Protein AF-A0AAE9THK6-F1 (afdb_monomer_lite)

Secondary structure (DSSP, 8-state):
-EE--S----HHHHHHHHHHHHS-TTS--SS-HHHHHHHHHHHHHH-GGGS-EEEEETTTEEEEE---TT----

Foldseek 3Di:
DDWDQDQWDDPVRVVVVVVLLVDDPPDDPDDDCPLNVVQVVQCVPANPQFGWDKDTDGRRTIDIDGDHPPPPDD

Organism: Paenibacillus polymyxa (NCBI:txid1406)

pLDDT: mean 84.63, std 15.62, range [40.81, 97.62]

Radius of gyration: 13.11 Å; chains: 1; bounding box: 23×37×30 Å

Sequence (74 aa):
MVCDNGAGFTADRLALVQAELAASVHEQEVQRIGLRNVNDRLVLLYGTSSALHIESEPGKGTCIQFFIPGGESK

Structure (mmCIF, N/CA/C/O backbone):
data_AF-A0AAE9THK6-F1
#
_entry.id   AF-A0AAE9THK6-F1
#
loop_
_atom_site.group_PDB
_atom_site.id
_atom_site.type_symbol
_atom_site.label_atom_id
_atom_site.label_alt_id
_atom_site.label_comp_id
_atom_site.label_asym_id
_atom_site.label_entity_id
_atom_site.label_seq_id
_atom_site.pdbx_PDB_ins_code
_atom_site.Cartn_x
_atom_site.Cartn_y
_atom_site.Cartn_z
_atom_site.occupancy
_atom_site.B_iso_or_equiv
_atom_site.auth_seq_id
_atom_site.auth_comp_id
_atom_site.auth_asym_id
_atom_site.auth_atom_id
_atom_site.pdbx_PDB_model_num
ATOM 1 N N . MET A 1 1 ? -3.062 9.644 0.438 1.00 90.44 1 MET A N 1
ATOM 2 C CA . MET A 1 1 ? -2.547 8.997 -0.787 1.00 90.44 1 MET A CA 1
ATOM 3 C C . MET A 1 1 ? -1.089 9.379 -0.954 1.00 90.44 1 MET A C 1
ATOM 5 O O . MET A 1 1 ? -0.758 10.533 -0.705 1.00 90.44 1 MET A O 1
ATOM 9 N N . VAL A 1 2 ? -0.239 8.428 -1.327 1.00 94.44 2 VAL A N 1
ATOM 10 C CA . VAL A 1 2 ? 1.189 8.646 -1.603 1.00 94.44 2 VAL A CA 1
ATOM 11 C C . VAL A 1 2 ? 1.498 8.030 -2.961 1.00 94.44 2 VAL A C 1
ATOM 13 O O . VAL A 1 2 ? 1.110 6.890 -3.194 1.00 94.44 2 VAL A O 1
ATOM 16 N N . CYS A 1 3 ? 2.176 8.772 -3.836 1.00 96.31 3 CYS A N 1
ATOM 17 C CA . CYS A 1 3 ? 2.562 8.305 -5.164 1.00 96.31 3 CYS A CA 1
ATOM 18 C C . CYS A 1 3 ? 4.044 8.568 -5.428 1.00 96.31 3 CYS A C 1
ATOM 20 O O . CYS A 1 3 ? 4.576 9.598 -5.008 1.00 96.31 3 CYS A O 1
ATOM 22 N N . ASP A 1 4 ? 4.681 7.659 -6.157 1.00 95.62 4 ASP A N 1
ATOM 23 C CA . ASP A 1 4 ? 6.024 7.814 -6.707 1.00 95.62 4 ASP A CA 1
ATOM 24 C C . ASP A 1 4 ? 5.995 7.822 -8.241 1.00 95.62 4 ASP A C 1
ATOM 26 O O . ASP A 1 4 ? 5.022 7.405 -8.864 1.00 95.62 4 ASP A O 1
ATOM 30 N N . ASN A 1 5 ? 7.079 8.308 -8.842 1.00 96.94 5 ASN A N 1
ATOM 31 C CA . ASN A 1 5 ? 7.327 8.328 -10.285 1.00 96.94 5 ASN A CA 1
ATOM 32 C C . ASN A 1 5 ? 8.401 7.302 -10.695 1.00 96.94 5 ASN A C 1
ATOM 34 O O . ASN A 1 5 ? 9.158 7.528 -11.642 1.00 96.94 5 ASN A O 1
ATOM 38 N N . GLY A 1 6 ? 8.532 6.217 -9.930 1.00 95.56 6 GLY A N 1
ATOM 39 C CA . GLY A 1 6 ? 9.496 5.157 -10.179 1.00 95.56 6 GLY A CA 1
ATOM 40 C C . GLY A 1 6 ? 9.099 4.250 -11.345 1.00 95.56 6 GLY A C 1
ATOM 41 O O . GLY A 1 6 ? 8.227 4.550 -12.156 1.00 95.56 6 GLY A O 1
ATOM 42 N N . ALA A 1 7 ? 9.734 3.081 -11.421 1.00 96.19 7 ALA A N 1
ATOM 43 C CA . ALA A 1 7 ? 9.520 2.136 -12.520 1.00 96.19 7 ALA A CA 1
ATOM 44 C C . ALA A 1 7 ? 8.127 1.474 -12.528 1.00 96.19 7 ALA A C 1
ATOM 46 O O . ALA A 1 7 ? 7.764 0.862 -13.529 1.00 96.19 7 ALA A O 1
ATOM 47 N N . GLY A 1 8 ? 7.365 1.573 -11.435 1.00 95.50 8 GLY A N 1
ATOM 48 C CA . GLY A 1 8 ? 6.097 0.866 -11.266 1.00 95.50 8 GLY A CA 1
ATOM 49 C C . GLY A 1 8 ? 6.232 -0.662 -11.302 1.00 95.50 8 GLY A C 1
ATOM 50 O O . GLY A 1 8 ? 7.332 -1.223 -11.282 1.00 95.50 8 GLY A O 1
ATOM 51 N N . PHE A 1 9 ? 5.095 -1.351 -11.337 1.00 94.44 9 PHE A N 1
ATOM 52 C CA . PHE A 1 9 ? 4.997 -2.807 -11.379 1.00 94.44 9 PHE A CA 1
ATOM 53 C C . PHE A 1 9 ? 4.359 -3.275 -12.680 1.00 94.44 9 PHE A C 1
ATOM 55 O O . PHE A 1 9 ? 3.422 -2.665 -13.183 1.00 94.44 9 PHE A O 1
ATOM 62 N N . THR A 1 10 ? 4.828 -4.413 -13.197 1.00 96.62 10 THR A N 1
ATOM 63 C CA . THR A 1 10 ? 4.082 -5.166 -14.214 1.00 96.62 10 THR A CA 1
ATOM 64 C C . THR A 1 10 ? 2.748 -5.640 -13.646 1.00 96.62 10 THR A C 1
ATOM 66 O O . THR A 1 10 ? 2.615 -5.792 -12.432 1.00 96.62 10 THR A O 1
ATOM 69 N N . ALA A 1 11 ? 1.774 -5.923 -14.515 1.00 94.81 11 ALA A N 1
ATOM 70 C CA . ALA A 1 11 ? 0.470 -6.439 -14.096 1.00 94.81 11 ALA A CA 1
ATOM 71 C C . ALA A 1 11 ? 0.606 -7.699 -13.219 1.00 94.81 11 ALA A C 1
ATOM 73 O O . ALA A 1 11 ? 0.008 -7.768 -12.148 1.00 94.81 11 ALA A O 1
ATOM 74 N N . ASP A 1 12 ? 1.479 -8.635 -13.607 1.00 94.88 12 ASP A N 1
ATOM 75 C CA . ASP A 1 12 ? 1.742 -9.856 -12.834 1.00 94.88 12 ASP A CA 1
ATOM 76 C C . ASP A 1 12 ? 2.350 -9.547 -11.463 1.00 94.88 12 ASP A C 1
ATOM 78 O O . ASP A 1 12 ? 1.954 -10.113 -10.444 1.00 94.88 12 ASP A O 1
ATOM 82 N N . ARG A 1 13 ? 3.305 -8.608 -11.408 1.00 91.88 13 ARG A N 1
ATOM 83 C CA . ARG A 1 13 ? 3.914 -8.201 -10.141 1.00 91.88 13 ARG A CA 1
ATOM 84 C C . ARG A 1 13 ? 2.899 -7.501 -9.245 1.00 91.88 13 ARG A C 1
ATOM 86 O O . ARG A 1 13 ? 2.893 -7.776 -8.049 1.00 91.88 13 ARG A O 1
ATOM 93 N N . LEU A 1 14 ? 2.058 -6.632 -9.800 1.00 93.38 14 LEU A N 1
ATOM 94 C CA . LEU A 1 14 ? 0.998 -5.949 -9.066 1.00 93.38 14 LEU A CA 1
ATOM 95 C C . LEU A 1 14 ? -0.010 -6.953 -8.496 1.00 93.38 14 LEU A C 1
ATOM 97 O O . LEU A 1 14 ? -0.325 -6.872 -7.312 1.00 93.38 14 LEU A O 1
ATOM 101 N N . ALA A 1 15 ? -0.439 -7.938 -9.289 1.00 91.75 15 ALA A N 1
ATOM 102 C CA . ALA A 1 15 ? -1.336 -8.997 -8.832 1.00 91.75 15 ALA A CA 1
ATOM 103 C C . ALA A 1 15 ? -0.726 -9.804 -7.673 1.00 91.75 15 ALA A C 1
ATOM 105 O O . ALA A 1 15 ? -1.398 -10.051 -6.673 1.00 91.75 15 ALA A O 1
ATOM 106 N N . LEU A 1 16 ? 0.568 -10.145 -7.753 1.00 89.12 16 LEU A N 1
ATOM 107 C CA . LEU A 1 16 ? 1.286 -10.801 -6.653 1.00 89.12 16 LEU A CA 1
ATOM 108 C C . LEU A 1 16 ? 1.343 -9.923 -5.394 1.00 89.12 16 LEU A C 1
ATOM 110 O O . LEU A 1 16 ? 1.100 -10.416 -4.298 1.00 89.12 16 LEU A O 1
ATOM 114 N N . VAL A 1 17 ? 1.633 -8.623 -5.530 1.00 88.19 17 VAL A N 1
ATOM 115 C CA . VAL A 1 17 ? 1.631 -7.674 -4.398 1.00 88.19 17 VAL A CA 1
ATOM 116 C C . VAL A 1 17 ? 0.249 -7.611 -3.742 1.00 88.19 17 VAL A C 1
ATOM 118 O O . VAL A 1 17 ? 0.148 -7.669 -2.519 1.00 88.19 17 VAL A O 1
ATOM 121 N N . GLN A 1 18 ? -0.813 -7.499 -4.537 1.00 89.31 18 GLN A N 1
ATOM 122 C CA . GLN A 1 18 ? -2.184 -7.423 -4.031 1.00 89.31 18 GLN A CA 1
ATOM 123 C C . GLN A 1 18 ? -2.602 -8.726 -3.337 1.00 89.31 18 GLN A C 1
ATOM 125 O O . GLN A 1 18 ? -3.208 -8.680 -2.268 1.00 89.31 18 GLN A O 1
ATOM 130 N N . ALA A 1 19 ? -2.221 -9.881 -3.889 1.00 87.44 19 ALA A N 1
ATOM 131 C CA . ALA A 1 19 ? -2.463 -11.177 -3.263 1.00 87.44 19 ALA A CA 1
ATOM 132 C C . ALA A 1 19 ? -1.715 -11.326 -1.925 1.00 87.44 19 ALA A C 1
ATOM 134 O O . ALA A 1 19 ? -2.309 -11.770 -0.946 1.00 87.44 19 ALA A O 1
ATOM 135 N N . GLU A 1 20 ? -0.450 -10.897 -1.847 1.00 83.25 20 GLU A N 1
ATOM 136 C CA . GLU A 1 20 ? 0.337 -10.903 -0.601 1.00 83.25 20 GLU A CA 1
ATOM 137 C C . GLU A 1 20 ? -0.304 -10.040 0.504 1.00 83.25 20 GLU A C 1
ATOM 139 O O . GLU A 1 20 ? -0.257 -10.405 1.682 1.00 83.25 20 GLU A O 1
ATOM 144 N N . LEU A 1 21 ? -0.909 -8.903 0.137 1.00 83.69 21 LEU A N 1
ATOM 145 C CA . LEU A 1 21 ? -1.617 -8.017 1.071 1.00 83.69 21 LEU A CA 1
ATOM 146 C C . LEU A 1 21 ? -2.977 -8.570 1.513 1.00 83.69 21 LEU A C 1
ATOM 148 O O . LEU A 1 21 ? -3.425 -8.272 2.619 1.00 83.69 21 LEU A O 1
ATOM 152 N N . ALA A 1 22 ? -3.631 -9.363 0.665 1.00 82.38 22 ALA A N 1
ATOM 153 C CA . ALA A 1 22 ? -4.899 -10.014 0.983 1.00 82.38 22 ALA A CA 1
ATOM 154 C C . ALA A 1 22 ? -4.720 -11.318 1.786 1.00 82.38 22 ALA A C 1
ATOM 156 O O . ALA A 1 22 ? -5.640 -11.742 2.487 1.00 82.38 22 ALA A O 1
ATOM 157 N N . ALA A 1 23 ? -3.556 -11.968 1.688 1.00 75.44 23 ALA A N 1
ATOM 158 C CA . ALA A 1 23 ? -3.280 -13.235 2.355 1.00 75.44 23 ALA A CA 1
ATOM 159 C C . ALA A 1 23 ? -3.127 -13.067 3.878 1.00 75.44 23 ALA A C 1
ATOM 161 O O . ALA A 1 23 ? -2.375 -12.216 4.359 1.00 75.44 23 ALA A O 1
ATOM 162 N N . SER A 1 24 ? -3.790 -13.933 4.652 1.00 60.31 24 SER A N 1
ATOM 163 C CA . SER A 1 24 ? -3.728 -13.944 6.120 1.00 60.31 24 SER A CA 1
ATOM 164 C C . SER A 1 24 ? -2.327 -14.256 6.663 1.00 60.31 24 SER A C 1
ATOM 166 O O . SER A 1 24 ? -1.511 -14.897 6.005 1.00 60.31 24 SER A O 1
ATOM 168 N N . VAL A 1 25 ? -2.051 -13.807 7.892 1.00 56.84 25 VAL A N 1
ATOM 169 C CA . VAL A 1 25 ? -0.740 -13.747 8.582 1.00 56.84 25 VAL A CA 1
ATOM 170 C C . VAL A 1 25 ? 0.104 -15.038 8.537 1.00 56.84 25 VAL A C 1
ATOM 172 O O . VAL A 1 25 ? 1.313 -14.961 8.717 1.00 56.84 25 VAL A O 1
ATOM 175 N N . HIS A 1 26 ? -0.484 -16.199 8.246 1.00 53.03 26 HIS A N 1
ATOM 176 C CA . HIS A 1 26 ? 0.120 -17.502 8.515 1.00 53.03 26 HIS A CA 1
ATOM 177 C C . HIS A 1 26 ? 1.093 -18.072 7.465 1.00 53.03 26 HIS A C 1
ATOM 179 O O . HIS A 1 26 ? 1.695 -19.096 7.761 1.00 53.03 26 HIS A O 1
ATOM 185 N N . GLU A 1 27 ? 1.284 -17.470 6.280 1.00 51.81 27 GLU A N 1
ATOM 186 C CA . GLU A 1 27 ? 1.937 -18.225 5.186 1.00 51.81 27 GLU A CA 1
ATOM 187 C C . GLU A 1 27 ? 3.208 -17.678 4.524 1.00 51.81 27 GLU A C 1
ATOM 189 O O . GLU A 1 27 ? 3.808 -18.441 3.773 1.00 51.81 27 GLU A O 1
ATOM 194 N N . GLN A 1 28 ? 3.714 -16.460 4.763 1.00 49.22 28 GLN A N 1
ATOM 195 C CA . GLN A 1 28 ? 4.915 -16.017 4.020 1.00 49.22 28 GLN A CA 1
ATOM 196 C C . GLN A 1 28 ? 5.895 -15.169 4.839 1.00 49.22 28 GLN A C 1
ATOM 198 O O . GLN A 1 28 ? 5.669 -13.994 5.115 1.00 49.22 28 GLN A O 1
ATOM 203 N N . GLU A 1 29 ? 7.029 -15.788 5.176 1.00 51.06 29 GLU A N 1
ATOM 204 C CA . GLU A 1 29 ? 8.140 -15.219 5.953 1.00 51.06 29 GLU A CA 1
ATOM 205 C C . GLU A 1 29 ? 9.190 -14.497 5.079 1.00 51.06 29 GLU A C 1
ATOM 207 O O . GLU A 1 29 ? 10.212 -14.023 5.571 1.00 51.06 29 GLU A O 1
ATOM 212 N N . VAL A 1 30 ? 8.975 -14.380 3.764 1.00 49.91 30 VAL A N 1
ATOM 213 C CA . VAL A 1 30 ? 10.054 -14.006 2.838 1.00 49.91 30 VAL A CA 1
ATOM 214 C C . VAL A 1 30 ? 9.712 -12.737 2.043 1.00 49.91 30 VAL A C 1
ATOM 216 O O . VAL A 1 30 ? 9.032 -12.763 1.026 1.00 49.91 30 VAL A O 1
ATOM 219 N N . GLN A 1 31 ? 10.287 -11.620 2.509 1.00 50.41 31 GLN A N 1
ATOM 220 C CA . GLN A 1 31 ? 10.761 -10.472 1.709 1.00 50.41 31 GLN A CA 1
ATOM 221 C C . GLN A 1 31 ? 9.875 -9.252 1.362 1.00 50.41 31 GLN A C 1
ATOM 223 O O . GLN A 1 31 ? 10.308 -8.441 0.544 1.00 50.41 31 GLN A O 1
ATOM 228 N N . ARG A 1 32 ? 8.748 -8.962 2.035 1.00 54.88 32 ARG A N 1
ATOM 229 C CA . ARG A 1 32 ? 8.125 -7.606 1.975 1.00 54.88 32 ARG A CA 1
ATOM 230 C C . ARG A 1 32 ? 7.575 -7.132 3.318 1.00 54.88 32 ARG A C 1
ATOM 232 O O . ARG A 1 32 ? 6.375 -7.028 3.538 1.00 54.88 32 ARG A O 1
ATOM 239 N N . ILE A 1 33 ? 8.499 -6.813 4.221 1.00 61.50 33 ILE A N 1
ATOM 240 C CA . ILE A 1 33 ? 8.206 -6.492 5.626 1.00 61.50 33 ILE A CA 1
ATOM 241 C C . ILE A 1 33 ? 7.445 -5.157 5.769 1.00 61.50 33 ILE A C 1
ATOM 243 O O . ILE A 1 33 ? 6.634 -5.015 6.672 1.00 61.50 33 ILE A O 1
ATOM 247 N N . GLY A 1 34 ? 7.657 -4.186 4.870 1.00 77.94 34 GLY A N 1
ATOM 248 C CA . GLY A 1 34 ? 7.092 -2.834 5.000 1.00 77.94 34 GLY A CA 1
ATOM 249 C C . GLY A 1 34 ? 5.582 -2.746 4.753 1.00 77.94 34 GLY A C 1
ATOM 250 O O . GLY A 1 34 ? 4.819 -2.451 5.669 1.00 77.94 34 GLY A O 1
ATOM 251 N N . LEU A 1 35 ? 5.139 -2.999 3.515 1.00 86.38 35 LEU A N 1
ATOM 252 C CA . LEU A 1 35 ? 3.734 -2.808 3.119 1.00 86.38 35 LEU A CA 1
ATOM 253 C C . LEU A 1 35 ? 2.786 -3.756 3.852 1.00 86.38 35 LEU A C 1
ATOM 255 O O . LEU A 1 35 ? 1.711 -3.337 4.269 1.00 86.38 35 LEU A O 1
ATOM 259 N N . ARG A 1 36 ? 3.204 -5.008 4.064 1.00 84.75 36 ARG A N 1
ATOM 260 C CA . ARG A 1 36 ? 2.391 -5.984 4.787 1.00 84.75 36 ARG A CA 1
ATOM 261 C C . ARG A 1 36 ? 2.206 -5.603 6.249 1.00 84.75 36 ARG A C 1
ATOM 263 O O . ARG A 1 36 ? 1.083 -5.581 6.722 1.00 84.75 36 ARG A O 1
ATOM 270 N N . ASN A 1 37 ? 3.276 -5.208 6.939 1.00 85.50 37 ASN A N 1
ATOM 271 C CA . ASN A 1 37 ? 3.174 -4.775 8.333 1.00 85.50 37 ASN A CA 1
ATOM 272 C C . ASN A 1 37 ? 2.241 -3.565 8.488 1.00 85.50 37 ASN A C 1
ATOM 274 O O . ASN A 1 37 ? 1.439 -3.518 9.418 1.00 85.50 37 ASN A O 1
ATOM 278 N N . VAL A 1 38 ? 2.314 -2.610 7.555 1.00 89.88 38 VAL A N 1
ATOM 279 C CA . VAL A 1 38 ? 1.404 -1.459 7.531 1.00 89.88 38 VAL A CA 1
ATOM 280 C C . VAL A 1 38 ? -0.038 -1.909 7.286 1.00 89.88 38 VAL A C 1
ATOM 282 O O . VAL A 1 38 ? -0.916 -1.520 8.049 1.00 89.88 38 VAL A O 1
ATOM 285 N N . ASN A 1 39 ? -0.282 -2.751 6.280 1.00 92.00 39 ASN A N 1
ATOM 286 C CA . ASN A 1 39 ? -1.612 -3.278 5.976 1.00 92.00 39 ASN A CA 1
ATOM 287 C C . ASN A 1 39 ? -2.217 -4.050 7.153 1.00 92.00 39 ASN A C 1
ATOM 289 O O . ASN A 1 39 ? -3.340 -3.763 7.556 1.00 92.00 39 ASN A O 1
ATOM 293 N N . ASP A 1 40 ? -1.454 -4.964 7.749 1.00 89.38 40 ASP A N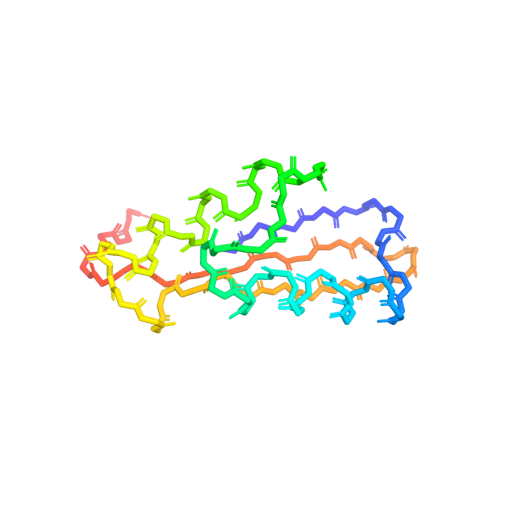 1
ATOM 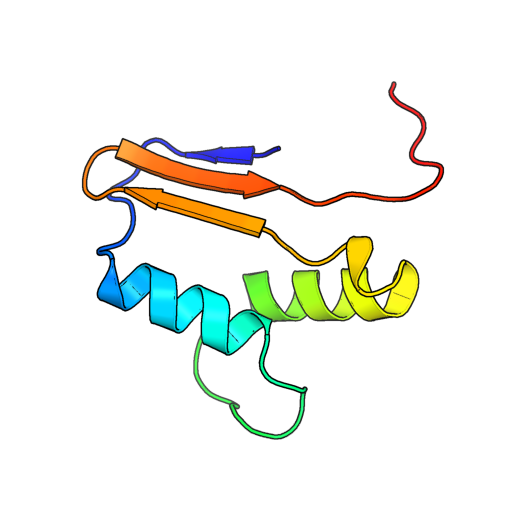294 C CA . ASP A 1 40 ? -1.892 -5.774 8.884 1.00 89.38 40 ASP A CA 1
ATOM 295 C C . ASP A 1 40 ? -2.254 -4.885 10.078 1.00 89.38 40 ASP A C 1
ATOM 297 O O . ASP A 1 40 ? -3.288 -5.086 10.711 1.00 89.38 40 ASP A O 1
ATOM 301 N N . ARG A 1 41 ? -1.448 -3.851 10.363 1.00 90.94 41 ARG A N 1
ATOM 302 C CA . ARG A 1 41 ? -1.750 -2.876 11.423 1.00 90.94 41 ARG A CA 1
ATOM 303 C C . ARG A 1 41 ? -2.997 -2.059 11.117 1.00 90.94 41 ARG A C 1
ATOM 305 O O . ARG A 1 41 ? -3.802 -1.850 12.018 1.00 90.94 41 ARG A O 1
ATOM 312 N N . LEU A 1 42 ? -3.162 -1.600 9.879 1.00 92.50 42 LEU A N 1
ATOM 313 C CA . LEU A 1 42 ? -4.349 -0.850 9.472 1.00 92.50 42 LEU A CA 1
ATOM 314 C C . LEU A 1 42 ? -5.611 -1.703 9.621 1.00 92.50 42 LEU A C 1
ATOM 316 O O . LEU A 1 42 ? -6.579 -1.246 10.223 1.00 92.50 42 LEU A O 1
ATOM 320 N N . VAL A 1 43 ? -5.576 -2.951 9.151 1.00 91.75 43 VAL A N 1
ATOM 321 C CA . VAL A 1 43 ? -6.704 -3.883 9.264 1.00 91.75 43 VAL A CA 1
ATOM 322 C C . VAL A 1 43 ? -6.992 -4.228 10.725 1.00 91.75 43 VAL A C 1
ATOM 324 O O . VAL A 1 43 ? -8.154 -4.248 11.125 1.00 91.75 43 VAL A O 1
ATOM 327 N N . LEU A 1 44 ? -5.957 -4.447 11.540 1.00 90.69 44 LEU A N 1
ATOM 328 C CA . LEU A 1 44 ? -6.104 -4.758 12.964 1.00 90.69 44 LEU A CA 1
ATOM 329 C C . LEU A 1 44 ? -6.706 -3.593 13.764 1.00 90.69 44 LEU A C 1
ATOM 331 O O . LEU A 1 44 ? -7.512 -3.826 14.660 1.00 90.69 44 LEU A O 1
ATOM 335 N N . LEU A 1 45 ? -6.302 -2.355 13.468 1.00 91.81 45 LEU A N 1
ATOM 336 C CA . LEU A 1 45 ? -6.716 -1.170 14.227 1.00 91.81 45 LEU A CA 1
ATOM 337 C C . LEU A 1 45 ? -8.037 -0.569 13.736 1.00 91.81 45 LEU A C 1
ATOM 339 O O . LEU A 1 45 ? -8.810 -0.059 14.544 1.00 91.81 45 LEU A O 1
ATOM 343 N N . TYR A 1 46 ? -8.286 -0.604 12.427 1.00 92.81 46 TYR A N 1
ATOM 344 C CA . TYR A 1 46 ? -9.364 0.157 11.786 1.00 92.81 46 TYR A CA 1
ATOM 345 C C . TYR A 1 46 ? -10.304 -0.700 10.927 1.00 92.81 46 TYR A C 1
ATOM 347 O O . TYR A 1 46 ? -11.283 -0.188 10.386 1.00 92.81 46 TYR A O 1
ATOM 355 N N . GLY A 1 47 ? -10.047 -2.005 10.832 1.00 91.06 47 GLY A N 1
ATOM 356 C CA . GLY A 1 47 ? -10.844 -2.941 10.048 1.00 91.06 47 GLY A CA 1
ATOM 357 C C . GLY A 1 47 ? -10.407 -3.038 8.586 1.00 91.06 47 GLY A C 1
ATOM 358 O O . GLY A 1 47 ? -9.573 -2.284 8.085 1.00 91.06 47 GLY A O 1
ATOM 359 N N . THR A 1 48 ? -10.991 -3.994 7.867 1.00 91.25 48 THR A N 1
ATOM 360 C CA . THR A 1 48 ? -10.621 -4.324 6.479 1.00 91.25 48 THR A CA 1
ATOM 361 C C . THR A 1 48 ? -10.856 -3.188 5.485 1.00 91.25 48 THR A C 1
ATOM 363 O O . THR A 1 48 ? -10.177 -3.137 4.465 1.00 91.25 48 THR A O 1
ATO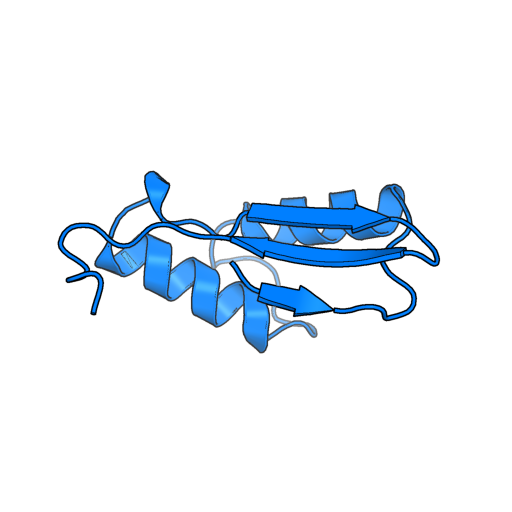M 366 N N . SER A 1 49 ? -11.744 -2.235 5.787 1.00 92.56 49 SER A N 1
ATOM 367 C CA . SER A 1 49 ? -11.945 -1.016 4.984 1.00 92.56 49 SER A CA 1
ATOM 368 C C . SER A 1 49 ? -10.729 -0.088 4.955 1.00 92.56 49 SER A C 1
ATOM 370 O O . SER A 1 49 ? -10.666 0.818 4.130 1.00 92.56 49 SER A O 1
ATOM 372 N N . SER A 1 50 ? -9.787 -0.283 5.876 1.00 94.00 50 SER A N 1
ATOM 373 C CA . SER A 1 50 ? -8.558 0.498 5.990 1.00 94.00 50 SER A CA 1
ATOM 374 C C . SER A 1 50 ? -7.345 -0.194 5.371 1.00 94.00 50 SER A C 1
ATOM 376 O O . SER A 1 50 ? -6.240 0.332 5.481 1.00 94.00 50 SER A O 1
ATOM 378 N N . ALA A 1 51 ? -7.531 -1.351 4.728 1.00 92.81 51 ALA A N 1
ATOM 379 C CA . ALA A 1 51 ? -6.465 -2.055 4.024 1.00 92.81 51 ALA A CA 1
ATOM 380 C C . ALA A 1 51 ? -5.783 -1.161 2.973 1.00 92.81 51 ALA A C 1
ATOM 382 O O . ALA A 1 51 ? -6.367 -0.212 2.442 1.00 92.81 51 ALA A O 1
ATOM 383 N N . LEU A 1 52 ? -4.521 -1.468 2.671 1.00 93.62 52 LEU A N 1
ATOM 384 C CA . LEU A 1 52 ? -3.789 -0.763 1.627 1.00 93.62 52 LEU A CA 1
ATOM 385 C C . LEU A 1 52 ?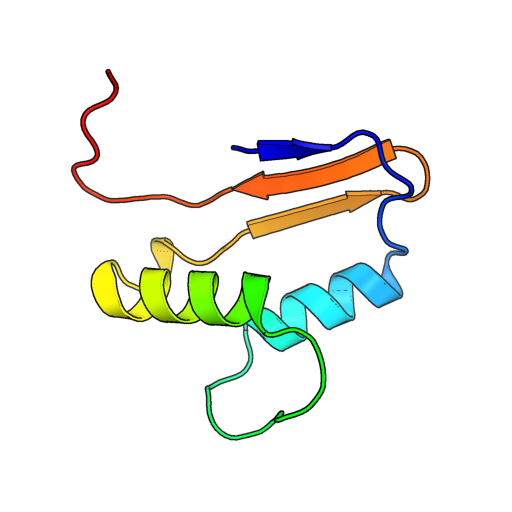 -4.373 -1.104 0.255 1.00 93.62 52 LEU A C 1
ATOM 387 O O . LEU A 1 52 ? -4.469 -2.269 -0.129 1.00 93.62 52 LEU A O 1
ATOM 391 N N . HIS A 1 53 ? -4.653 -0.071 -0.526 1.00 93.88 53 HIS A N 1
ATOM 392 C CA . HIS A 1 53 ? -4.934 -0.179 -1.949 1.00 93.88 53 HIS A CA 1
ATOM 393 C C . HIS A 1 53 ? -3.717 0.308 -2.728 1.00 93.88 53 HIS A C 1
ATOM 395 O O . HIS A 1 53 ? -3.201 1.395 -2.459 1.00 93.88 53 HIS A O 1
ATOM 401 N N . ILE A 1 54 ? -3.259 -0.509 -3.677 1.00 93.44 54 ILE A N 1
ATOM 402 C CA . ILE A 1 54 ? -2.075 -0.240 -4.493 1.00 93.44 54 ILE A CA 1
ATOM 403 C C . ILE A 1 54 ? -2.458 -0.284 -5.963 1.00 93.44 54 ILE A C 1
ATOM 405 O O . ILE A 1 54 ? -2.992 -1.287 -6.446 1.00 93.44 54 ILE A O 1
ATOM 409 N N . GLU A 1 55 ? -2.101 0.784 -6.660 1.00 95.75 55 GLU A N 1
ATOM 410 C CA . GLU A 1 55 ? -2.166 0.910 -8.108 1.00 95.75 55 GLU A CA 1
ATOM 411 C C . GLU A 1 55 ? -0.761 1.201 -8.625 1.00 95.75 55 GLU A C 1
ATOM 413 O O . GLU A 1 55 ? -0.000 1.950 -8.015 1.00 95.75 55 GLU A O 1
ATOM 418 N N . SER A 1 56 ? -0.372 0.570 -9.725 1.00 95.38 56 SER A N 1
ATOM 419 C CA . SER A 1 56 ? 0.965 0.734 -10.283 1.00 95.38 56 SER A CA 1
ATOM 420 C C . SER A 1 56 ? 0.948 0.407 -11.764 1.00 95.38 56 SER A C 1
ATOM 422 O O . SER A 1 56 ? 0.254 -0.523 -12.179 1.00 95.38 56 SER A O 1
ATOM 424 N N . GLU A 1 57 ? 1.719 1.148 -12.553 1.00 96.94 57 GLU A N 1
ATOM 425 C CA . GLU A 1 57 ? 1.867 0.890 -13.984 1.00 96.94 57 GLU A CA 1
ATOM 426 C C . GLU A 1 57 ? 3.348 0.977 -14.393 1.00 96.94 57 GLU A C 1
ATOM 428 O O . GLU A 1 57 ? 4.050 1.894 -13.942 1.00 96.94 57 GLU A O 1
ATOM 433 N N . PRO A 1 58 ? 3.846 0.063 -15.256 1.00 97.62 58 PRO A N 1
ATOM 434 C CA . PRO A 1 58 ? 5.235 0.084 -15.700 1.00 97.62 58 PRO A CA 1
ATOM 435 C C . PRO A 1 58 ? 5.619 1.427 -16.322 1.00 97.62 58 PRO A C 1
ATOM 437 O O . PRO A 1 58 ? 4.969 1.916 -17.242 1.00 97.62 58 PRO A O 1
ATOM 440 N N . GLY A 1 59 ? 6.699 2.019 -15.822 1.00 97.12 59 GLY A N 1
ATOM 441 C CA . GLY A 1 59 ? 7.228 3.303 -16.275 1.00 97.12 59 GLY A CA 1
ATOM 442 C C . GLY A 1 59 ? 6.442 4.538 -15.823 1.00 97.12 59 GLY A C 1
ATOM 443 O O . GLY A 1 59 ? 6.864 5.643 -16.156 1.00 97.12 59 GLY A O 1
ATOM 444 N N . LYS A 1 60 ? 5.335 4.387 -15.078 1.00 96.56 60 LYS A N 1
ATOM 445 C CA . LYS A 1 60 ? 4.566 5.522 -14.529 1.00 96.56 60 LYS A CA 1
ATOM 446 C C . LYS A 1 60 ? 4.712 5.696 -13.019 1.00 96.56 60 LYS A C 1
ATOM 448 O O . LYS A 1 60 ? 4.519 6.806 -12.531 1.00 96.56 60 LYS A O 1
ATOM 453 N N . GLY A 1 61 ? 5.060 4.627 -12.304 1.00 96.94 61 GL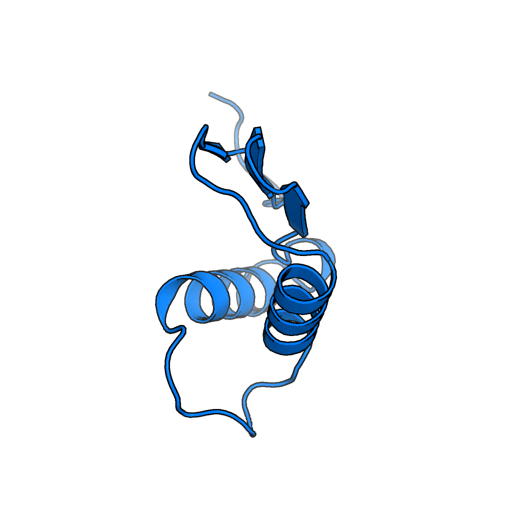Y A N 1
ATOM 454 C CA . GLY A 1 61 ? 5.239 4.631 -10.853 1.00 96.94 61 GLY A CA 1
AT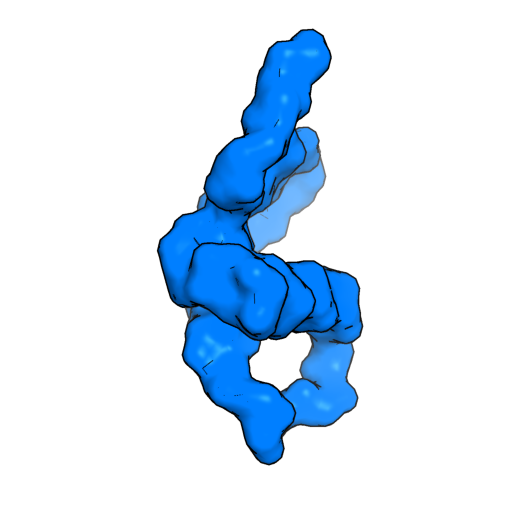OM 455 C C . GLY A 1 61 ? 4.130 3.892 -10.112 1.00 96.94 61 GLY A C 1
ATOM 456 O O . GLY A 1 61 ? 3.397 3.092 -10.701 1.00 96.94 61 GLY A O 1
ATOM 457 N N . THR A 1 62 ? 4.046 4.119 -8.802 1.00 96.50 62 THR A N 1
ATOM 458 C CA . THR A 1 62 ? 3.100 3.441 -7.900 1.00 96.50 62 THR A CA 1
ATOM 459 C C . THR A 1 62 ? 2.364 4.451 -7.032 1.00 96.50 62 THR A C 1
ATOM 461 O O . THR A 1 62 ? 2.964 5.393 -6.524 1.00 96.50 62 THR A O 1
ATOM 464 N N . CYS A 1 63 ? 1.072 4.228 -6.818 1.00 96.88 63 CYS A N 1
ATOM 465 C CA . CYS A 1 63 ? 0.235 4.972 -5.888 1.00 96.88 63 CYS A CA 1
ATOM 466 C C . CYS A 1 63 ? -0.345 4.033 -4.826 1.00 96.88 63 CYS A C 1
ATOM 468 O O . CYS A 1 63 ? -0.833 2.943 -5.129 1.00 96.88 63 CYS A O 1
ATOM 470 N N . ILE A 1 64 ? -0.304 4.474 -3.568 1.00 94.75 64 ILE A N 1
ATOM 471 C CA . ILE A 1 64 ? -0.829 3.748 -2.411 1.00 94.75 64 ILE A CA 1
ATOM 472 C C . ILE A 1 64 ? -1.805 4.640 -1.644 1.00 94.75 64 ILE A C 1
ATOM 474 O O . ILE A 1 64 ? -1.535 5.817 -1.361 1.00 94.75 64 ILE A O 1
ATOM 478 N N . GLN A 1 65 ? -2.942 4.068 -1.265 1.00 95.44 65 GLN A N 1
ATOM 479 C CA . GLN A 1 65 ? -3.975 4.743 -0.488 1.00 95.44 65 GLN A CA 1
ATOM 480 C C . GLN A 1 65 ? -4.580 3.820 0.570 1.00 95.44 65 GLN A C 1
ATOM 482 O O . GLN A 1 65 ? -4.605 2.604 0.415 1.00 95.44 65 GLN A O 1
ATOM 487 N N . PHE A 1 66 ? -5.056 4.421 1.654 1.00 94.44 66 PHE A N 1
ATOM 488 C CA . PHE A 1 66 ? -5.792 3.763 2.727 1.00 94.44 66 PHE A CA 1
ATOM 489 C C . PHE A 1 66 ? -6.666 4.797 3.432 1.00 94.44 66 PHE A C 1
ATOM 491 O O . PHE A 1 66 ? -6.488 6.007 3.256 1.00 94.44 66 PHE A O 1
ATOM 498 N N . PHE A 1 67 ? -7.590 4.310 4.248 1.00 91.69 67 PHE A N 1
ATOM 499 C CA . PHE A 1 67 ? -8.510 5.129 5.023 1.00 91.69 67 PHE A CA 1
ATOM 500 C C . PHE A 1 67 ? -8.270 4.928 6.522 1.00 91.69 67 PHE A C 1
ATOM 502 O O . PHE A 1 67 ? -8.067 3.801 6.958 1.00 91.69 67 PHE A O 1
ATOM 509 N N . ILE A 1 68 ? -8.314 5.996 7.322 1.00 91.19 68 ILE A N 1
ATOM 510 C CA . ILE A 1 68 ? -8.336 5.913 8.790 1.00 91.19 68 ILE A CA 1
ATOM 511 C C . ILE A 1 68 ? -9.605 6.619 9.287 1.00 91.19 68 ILE A C 1
ATOM 513 O O . ILE A 1 68 ? -9.746 7.826 9.068 1.00 91.19 68 ILE A O 1
ATOM 517 N N . PRO A 1 69 ? -10.523 5.909 9.967 1.00 88.81 69 PRO A N 1
ATOM 518 C CA . PRO A 1 69 ? -11.700 6.519 10.573 1.00 88.81 69 PRO A CA 1
ATOM 519 C C . PRO A 1 69 ? -11.304 7.560 11.626 1.00 88.81 69 PRO A C 1
ATOM 521 O O . PRO A 1 69 ? -10.456 7.297 12.475 1.00 88.81 69 PRO A O 1
ATOM 524 N N . GLY A 1 70 ? -11.932 8.738 11.590 1.00 83.25 70 GLY A N 1
ATOM 525 C CA . GLY A 1 70 ? -11.688 9.796 12.578 1.00 83.25 70 GLY A CA 1
ATOM 526 C C . GLY A 1 70 ? -10.331 10.496 12.450 1.00 83.25 70 GLY A C 1
ATOM 527 O O . GLY A 1 70 ? -9.955 11.240 13.351 1.00 83.25 70 GLY A O 1
ATOM 528 N N . GLY A 1 71 ? -9.600 10.282 11.349 1.00 67.62 71 GLY A N 1
ATOM 529 C CA . GLY A 1 71 ? -8.425 11.085 11.035 1.00 67.62 71 GLY A CA 1
ATOM 530 C C . GLY A 1 71 ? -8.840 12.535 10.808 1.00 67.62 71 GLY A C 1
ATOM 531 O O . GLY A 1 71 ? -9.462 12.845 9.792 1.00 67.62 71 GLY A O 1
ATOM 532 N N . GLU A 1 72 ? -8.521 13.422 11.752 1.00 57.06 72 GLU A N 1
ATOM 533 C CA . GLU A 1 72 ? -8.641 14.858 11.524 1.00 57.06 72 GLU A CA 1
ATOM 534 C C . GLU A 1 72 ? -7.813 15.214 10.285 1.00 57.06 72 GLU A C 1
ATOM 536 O O . GLU A 1 72 ? -6.597 15.010 10.241 1.00 57.06 72 GLU A O 1
ATOM 541 N N . SER A 1 73 ? -8.489 15.718 9.253 1.00 52.44 73 SER A N 1
ATOM 542 C CA . SER A 1 73 ? -7.811 16.407 8.163 1.00 52.44 73 SER A CA 1
ATOM 543 C C . SER A 1 73 ? -7.293 17.714 8.750 1.00 52.44 73 SER A C 1
ATOM 545 O O . SER A 1 73 ? -8.089 18.604 9.043 1.00 52.44 73 SER A O 1
ATOM 547 N N . LYS A 1 74 ? -5.987 17.792 9.012 1.00 40.81 74 LYS A N 1
ATOM 548 C CA . LYS A 1 74 ? -5.335 19.086 9.222 1.00 40.81 74 LYS A CA 1
ATOM 549 C C . LYS A 1 74 ? -5.223 19.840 7.908 1.00 40.81 74 LYS A C 1
ATOM 551 O O . LYS A 1 74 ? -4.938 19.176 6.886 1.00 40.81 74 LYS A O 1
#

InterPro domains:
  IPR003594 Histidine kinase/HSP90-like ATPase domain [PF02518] (2-69)
  IPR036890 Histidine kinase/HSP90-like ATPase superfamily [G3DSA:3.30.565.10] (1-72)
  IPR036890 Histidine kinase/HSP90-like ATPase superfamily [SSF55874] (2-69)